Protein AF-A0A2A2F032-F1 (afdb_monomer_lite)

pLDDT: mean 91.7, std 11.76, range [48.34, 98.31]

Secondary structure (DSSP, 8-state):
-HHHHHHHHHHHHHHHHHHHHHHHHH-HHHHHHHHHHHHHHHHHHHHHHHHHHHHTT--

Sequence (59 aa):
MRDTLGSEGIAGVVVVLVGIGILAVHDPIVGAGVAILLAGLGLIAKGIADSVMRSFGLK

Foldseek 3Di:
DCVPCPPVNVVVVVVLVVVLVVVCVVPVVVSVVSVVVVVVVVVVVVVVVVVVCVVVVVD

Structure (mmCIF, N/CA/C/O backbone):
data_AF-A0A2A2F032-F1
#
_entry.id   AF-A0A2A2F032-F1
#
loop_
_atom_site.group_PDB
_atom_site.id
_atom_site.type_symbol
_atom_site.label_atom_id
_atom_site.label_alt_id
_atom_site.label_comp_id
_atom_site.label_asym_id
_atom_site.label_entity_id
_atom_site.label_seq_id
_atom_site.pdbx_PDB_ins_code
_atom_site.Cartn_x
_atom_site.Cartn_y
_atom_site.C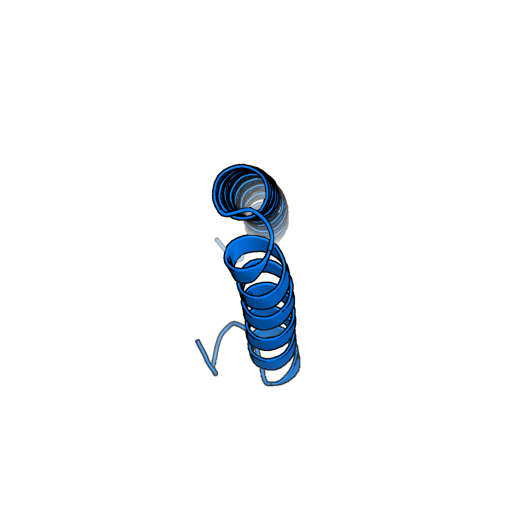artn_z
_atom_site.occupancy
_atom_site.B_iso_or_equiv
_atom_site.auth_seq_id
_atom_site.auth_comp_id
_atom_site.auth_asym_id
_atom_site.auth_atom_id
_atom_site.pdbx_PDB_model_num
ATOM 1 N N . MET A 1 1 ? -3.818 -11.282 8.727 1.00 52.09 1 MET A N 1
ATOM 2 C CA . MET A 1 1 ? -4.290 -10.659 7.464 1.00 52.09 1 MET A CA 1
ATOM 3 C C . MET A 1 1 ? -5.679 -11.148 7.071 1.00 52.09 1 MET A C 1
ATOM 5 O O . 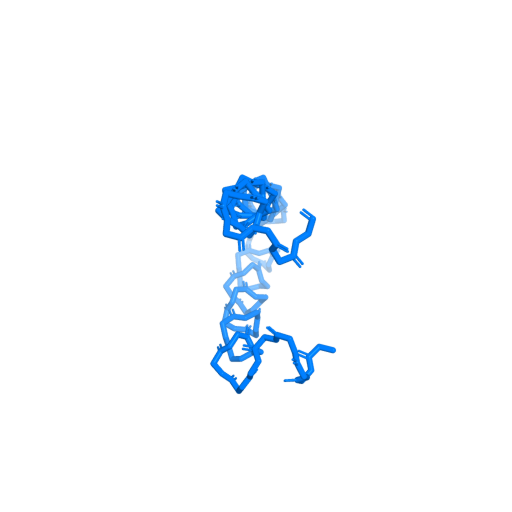MET A 1 1 ? -6.504 -10.297 6.781 1.00 52.09 1 MET A O 1
ATOM 9 N N . ARG A 1 2 ? -5.970 -12.463 7.098 1.00 48.34 2 ARG A N 1
ATOM 10 C CA . ARG A 1 2 ? -7.308 -13.001 6.761 1.00 48.34 2 ARG A CA 1
ATOM 11 C C . ARG A 1 2 ? -8.442 -12.400 7.603 1.00 48.34 2 ARG A C 1
ATOM 13 O O . ARG A 1 2 ? -9.439 -11.996 7.025 1.00 48.34 2 ARG A O 1
ATOM 20 N N . ASP A 1 3 ? -8.235 -12.220 8.906 1.00 56.12 3 ASP A N 1
ATOM 21 C CA . ASP A 1 3 ? -9.275 -11.691 9.808 1.00 56.12 3 ASP A CA 1
ATOM 22 C C . ASP A 1 3 ? -9.463 -10.161 9.739 1.00 56.12 3 ASP A C 1
ATOM 24 O O . ASP A 1 3 ? -10.336 -9.619 10.403 1.00 56.12 3 ASP A O 1
ATOM 28 N N . THR A 1 4 ? -8.642 -9.440 8.962 1.00 64.88 4 THR A N 1
ATOM 29 C CA . THR A 1 4 ? -8.649 -7.958 8.912 1.00 64.88 4 THR A CA 1
ATOM 30 C C . THR A 1 4 ? -8.850 -7.403 7.503 1.00 64.88 4 THR A C 1
ATOM 32 O O . THR A 1 4 ? -9.450 -6.349 7.347 1.00 64.88 4 THR A O 1
ATOM 35 N N . LEU A 1 5 ? -8.341 -8.090 6.474 1.00 67.75 5 LEU A N 1
ATOM 36 C CA . LEU A 1 5 ? -8.495 -7.696 5.068 1.00 67.75 5 LEU A CA 1
ATOM 37 C C . LEU A 1 5 ? -9.644 -8.439 4.368 1.00 67.75 5 LEU A C 1
ATOM 39 O O . LEU A 1 5 ? -10.054 -8.024 3.287 1.00 67.75 5 LEU A O 1
ATOM 43 N N . GLY A 1 6 ? -10.132 -9.544 4.941 1.00 83.88 6 GLY A N 1
ATOM 44 C CA . GLY A 1 6 ? -11.033 -10.457 4.241 1.00 83.88 6 GLY A CA 1
ATOM 45 C C . GLY A 1 6 ? -10.374 -11.111 3.020 1.00 83.88 6 GLY A C 1
ATOM 46 O O . GLY A 1 6 ? -9.174 -10.965 2.763 1.00 83.88 6 GLY A O 1
ATOM 47 N N . SER A 1 7 ? -11.163 -11.861 2.255 1.00 87.38 7 SER A N 1
ATOM 48 C CA . SER A 1 7 ? -10.742 -12.449 0.975 1.00 87.38 7 SER A CA 1
ATOM 49 C C . SER A 1 7 ? -10.391 -11.381 -0.059 1.00 87.38 7 SER A C 1
ATOM 51 O O . SER A 1 7 ? -9.392 -11.505 -0.768 1.00 87.38 7 SER A O 1
ATOM 53 N N . GLU A 1 8 ? -11.188 -10.318 -0.113 1.00 86.62 8 GLU A N 1
ATOM 54 C CA . GLU A 1 8 ? -11.081 -9.241 -1.090 1.00 86.62 8 GLU A CA 1
ATOM 55 C C . GLU A 1 8 ? -9.811 -8.419 -0.879 1.00 86.62 8 GLU A C 1
ATOM 57 O O . GLU A 1 8 ? -9.098 -8.138 -1.841 1.00 86.62 8 GLU A O 1
ATOM 62 N N . GLY A 1 9 ? -9.469 -8.078 0.368 1.00 87.56 9 GLY A N 1
ATOM 63 C CA . GLY A 1 9 ? -8.252 -7.321 0.641 1.00 87.56 9 GLY A CA 1
ATOM 64 C C . GLY A 1 9 ? -6.990 -8.124 0.324 1.00 87.56 9 GLY A C 1
ATOM 65 O O . GLY A 1 9 ? -6.031 -7.570 -0.207 1.00 87.56 9 GLY A O 1
ATOM 66 N N . ILE A 1 10 ? -6.992 -9.440 0.569 1.00 91.06 10 ILE A N 1
ATOM 67 C CA . ILE A 1 10 ? -5.871 -10.305 0.170 1.00 91.06 10 ILE A CA 1
ATOM 68 C C . ILE A 1 10 ? -5.755 -10.363 -1.355 1.00 91.06 10 ILE A C 1
ATOM 70 O O . ILE A 1 10 ? -4.656 -10.189 -1.879 1.00 91.06 10 ILE A O 1
ATOM 74 N N . ALA A 1 11 ? -6.870 -10.555 -2.067 1.00 93.81 11 ALA A N 1
ATOM 75 C CA . ALA A 1 11 ? -6.878 -10.535 -3.528 1.00 93.81 11 ALA A CA 1
ATOM 76 C C . ALA A 1 11 ? -6.353 -9.195 -4.074 1.00 93.81 11 ALA A C 1
ATO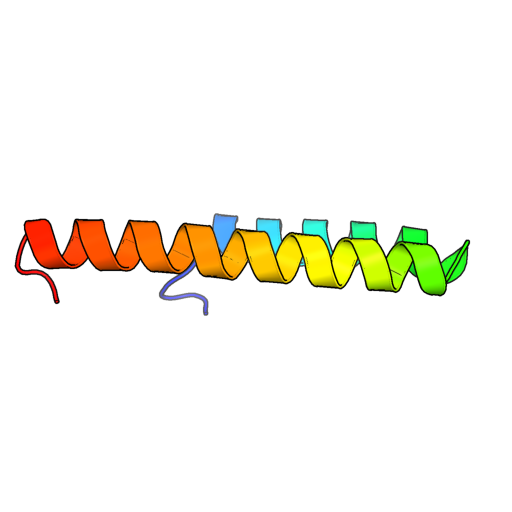M 78 O O . ALA A 1 11 ? -5.513 -9.186 -4.972 1.00 93.81 11 ALA A O 1
ATOM 79 N N . GLY A 1 12 ? -6.763 -8.073 -3.475 1.00 93.25 12 GLY A N 1
ATOM 80 C CA . GLY A 1 12 ? -6.272 -6.740 -3.825 1.00 93.25 12 GLY A CA 1
ATOM 81 C C . GLY A 1 12 ? -4.759 -6.590 -3.645 1.00 93.25 12 GLY A C 1
ATOM 82 O O . GLY A 1 12 ? -4.083 -6.103 -4.551 1.00 93.25 12 GLY A O 1
ATOM 83 N N . VAL A 1 13 ? -4.201 -7.067 -2.525 1.00 93.62 13 VAL A N 1
ATOM 84 C CA . VAL A 1 13 ? -2.742 -7.060 -2.298 1.00 93.62 13 VAL A CA 1
ATOM 85 C C . VAL A 1 13 ? -2.019 -7.894 -3.355 1.00 93.62 13 VAL A C 1
ATOM 87 O O . VAL A 1 13 ? -1.009 -7.447 -3.893 1.00 93.62 13 VAL A O 1
ATOM 90 N N . VAL A 1 14 ? -2.540 -9.075 -3.699 1.00 96.31 14 VAL A N 1
ATOM 91 C CA . VAL A 1 14 ? -1.946 -9.923 -4.744 1.00 96.31 14 VAL A CA 1
ATOM 92 C C . VAL A 1 14 ? -1.943 -9.207 -6.095 1.00 96.31 14 VAL A C 1
ATOM 94 O O . VAL A 1 14 ? -0.906 -9.168 -6.751 1.00 96.31 14 VAL A O 1
ATOM 97 N N . VAL A 1 15 ? -3.059 -8.588 -6.490 1.00 96.75 15 VAL A N 1
ATOM 98 C CA . VAL A 1 15 ? -3.155 -7.829 -7.750 1.00 96.75 15 VAL A CA 1
ATOM 99 C C . VAL A 1 15 ? -2.143 -6.682 -7.785 1.00 96.75 15 VAL A C 1
ATOM 101 O O . VAL A 1 15 ? -1.448 -6.505 -8.786 1.00 96.75 15 VAL A O 1
ATOM 104 N N . VAL A 1 16 ? -2.004 -5.942 -6.682 1.00 96.56 16 VAL A N 1
ATOM 105 C CA . VAL A 1 16 ? -1.006 -4.871 -6.556 1.00 96.56 16 VAL A CA 1
ATOM 106 C C . VAL A 1 16 ? 0.413 -5.408 -6.738 1.00 96.56 16 VAL A C 1
ATOM 108 O O . VAL A 1 16 ? 1.181 -4.855 -7.526 1.00 96.56 16 VAL A O 1
ATOM 111 N N . LEU A 1 17 ? 0.763 -6.497 -6.049 1.00 97.06 17 LEU A N 1
ATOM 112 C CA . LEU A 1 17 ? 2.101 -7.086 -6.135 1.00 97.06 17 LEU A CA 1
ATOM 113 C C . LEU A 1 17 ? 2.410 -7.613 -7.539 1.00 97.06 17 LEU A C 1
ATOM 115 O O . LEU A 1 17 ? 3.532 -7.443 -8.012 1.00 97.06 17 LEU A O 1
ATOM 119 N N . VAL A 1 18 ? 1.423 -8.191 -8.228 1.00 98.12 18 VAL A N 1
ATOM 120 C CA . VAL A 1 18 ? 1.567 -8.613 -9.630 1.00 98.12 18 VAL A CA 1
ATOM 121 C C . VAL A 1 18 ? 1.830 -7.409 -10.534 1.00 98.12 18 VAL A C 1
ATOM 123 O O . VAL A 1 18 ? 2.761 -7.452 -11.334 1.00 98.12 18 VAL A O 1
ATOM 126 N N . GLY A 1 19 ? 1.071 -6.319 -10.382 1.00 97.31 19 GLY A N 1
ATOM 127 C CA . GLY A 1 19 ? 1.272 -5.099 -11.169 1.00 97.31 19 GLY A CA 1
ATOM 128 C C . GLY A 1 19 ? 2.663 -4.489 -10.970 1.00 97.31 19 GLY A C 1
ATOM 129 O O . GLY A 1 19 ? 3.347 -4.179 -11.946 1.00 97.31 19 GLY A O 1
ATOM 130 N N . ILE A 1 20 ? 3.118 -4.389 -9.716 1.00 97.62 20 ILE A N 1
ATOM 131 C CA . ILE A 1 20 ? 4.478 -3.931 -9.392 1.00 97.62 20 ILE A CA 1
ATOM 132 C C . ILE A 1 20 ? 5.519 -4.882 -9.991 1.00 97.62 20 ILE A C 1
ATOM 134 O O . ILE A 1 20 ? 6.494 -4.418 -10.572 1.00 97.62 20 ILE A O 1
ATOM 138 N N . GLY A 1 21 ? 5.314 -6.197 -9.878 1.00 97.06 21 GLY A N 1
ATOM 139 C CA . GLY A 1 21 ? 6.235 -7.206 -10.398 1.00 97.06 21 GLY A CA 1
ATOM 140 C C . GLY A 1 21 ? 6.412 -7.120 -11.913 1.00 97.06 21 GLY A C 1
ATOM 141 O O . GLY A 1 21 ? 7.543 -7.109 -12.390 1.00 97.06 21 GLY A O 1
ATOM 142 N N . ILE A 1 22 ? 5.314 -6.979 -12.663 1.00 97.69 22 ILE A N 1
ATOM 143 C CA . ILE A 1 22 ? 5.357 -6.780 -14.121 1.00 97.69 22 ILE A CA 1
ATOM 144 C C . ILE A 1 22 ? 6.168 -5.525 -14.454 1.00 97.69 22 ILE A C 1
ATOM 146 O O . ILE A 1 22 ? 7.050 -5.563 -15.311 1.00 97.69 22 ILE A O 1
ATOM 150 N N . LEU A 1 23 ? 5.900 -4.421 -13.754 1.00 97.06 23 LEU A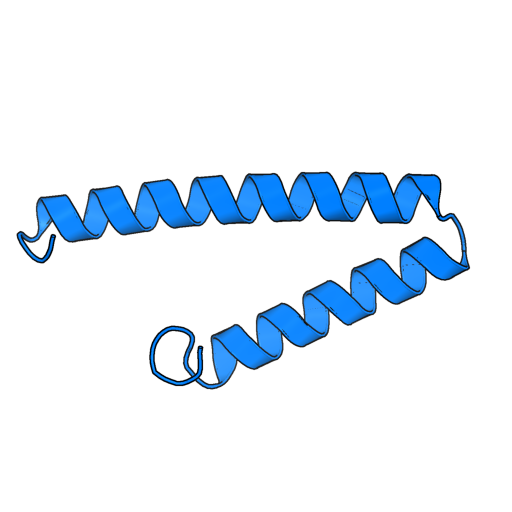 N 1
ATOM 151 C CA . LEU A 1 23 ? 6.574 -3.156 -14.020 1.00 97.06 23 LEU A CA 1
ATOM 152 C C . LEU A 1 23 ? 8.065 -3.225 -13.684 1.00 97.06 23 LEU A C 1
ATOM 154 O O . LEU A 1 23 ? 8.884 -2.787 -14.482 1.00 97.06 23 LEU A O 1
ATOM 158 N N . ALA A 1 24 ? 8.418 -3.838 -12.555 1.00 96.69 24 ALA A N 1
ATOM 159 C CA . ALA A 1 24 ? 9.795 -3.976 -12.097 1.00 96.69 24 ALA A CA 1
ATOM 160 C C . ALA A 1 24 ? 10.652 -4.880 -13.000 1.00 96.69 24 ALA A C 1
ATOM 162 O O . ALA A 1 24 ? 11.864 -4.688 -13.061 1.00 96.69 24 ALA A O 1
ATOM 163 N N . VAL A 1 25 ? 10.047 -5.844 -13.705 1.00 97.31 25 VAL A N 1
ATOM 164 C CA . VAL A 1 25 ? 10.750 -6.670 -14.706 1.00 97.31 25 VAL A CA 1
ATOM 165 C C . VAL A 1 25 ? 11.129 -5.849 -15.941 1.00 97.31 25 VAL A C 1
ATOM 167 O O . VAL A 1 25 ? 12.196 -6.071 -16.509 1.00 97.31 25 VAL A O 1
ATOM 170 N N . HIS A 1 26 ? 10.280 -4.905 -16.356 1.00 96.75 26 HIS A N 1
ATOM 171 C CA . HIS A 1 26 ? 10.549 -4.049 -17.514 1.00 96.75 26 HIS A CA 1
ATOM 172 C C . HIS A 1 26 ? 11.434 -2.848 -17.172 1.00 96.75 26 HIS A C 1
ATOM 174 O O . HIS A 1 26 ? 12.369 -2.546 -17.909 1.00 96.75 26 HIS A O 1
ATOM 180 N N . ASP A 1 27 ? 11.141 -2.177 -16.062 1.00 97.19 27 ASP A N 1
ATOM 181 C CA . ASP A 1 27 ? 11.906 -1.050 -15.546 1.00 97.19 27 ASP A CA 1
ATOM 182 C C . ASP A 1 27 ? 11.876 -1.072 -14.004 1.00 97.19 27 ASP A C 1
ATOM 184 O O . ASP A 1 27 ? 10.874 -0.692 -13.380 1.00 97.19 27 ASP A O 1
ATOM 188 N N . PRO A 1 28 ? 12.975 -1.504 -13.358 1.00 95.75 28 PRO A N 1
ATOM 189 C CA . PRO A 1 28 ? 13.055 -1.589 -11.904 1.00 95.75 28 PRO A CA 1
ATOM 190 C C . PRO A 1 28 ? 12.849 -0.249 -11.190 1.00 95.75 28 PRO A C 1
ATOM 192 O O . PRO A 1 28 ? 12.320 -0.226 -10.077 1.00 95.75 28 PRO A O 1
ATOM 195 N N . ILE A 1 29 ? 13.252 0.868 -11.806 1.00 97.88 29 ILE A N 1
ATOM 196 C CA . ILE A 1 29 ? 13.154 2.202 -11.202 1.00 97.88 29 ILE A CA 1
ATOM 197 C C . ILE A 1 29 ? 11.693 2.642 -11.188 1.00 97.88 29 ILE A C 1
ATOM 199 O O . ILE A 1 29 ? 11.191 3.095 -10.156 1.00 97.88 29 ILE A O 1
ATOM 203 N N . VAL A 1 30 ? 10.986 2.456 -12.306 1.00 97.19 30 VAL A N 1
ATOM 204 C CA . VAL A 1 30 ? 9.553 2.764 -12.386 1.00 97.19 30 VAL A CA 1
ATOM 205 C C . VAL A 1 30 ? 8.759 1.841 -11.457 1.00 97.19 30 VAL A C 1
ATOM 207 O O . VAL A 1 30 ? 7.904 2.319 -10.708 1.00 97.19 30 VAL A O 1
ATOM 210 N N . GLY A 1 31 ? 9.080 0.542 -11.429 1.00 97.69 31 GLY A N 1
ATOM 211 C CA . GLY A 1 31 ? 8.479 -0.422 -10.503 1.00 97.69 31 GLY A CA 1
ATOM 212 C C . GLY A 1 31 ? 8.626 -0.005 -9.037 1.00 97.69 31 GLY A C 1
ATOM 213 O O . GLY A 1 31 ? 7.642 0.014 -8.293 1.00 97.69 31 GLY A O 1
ATOM 214 N N . ALA A 1 32 ? 9.831 0.410 -8.633 1.00 97.44 32 ALA A N 1
ATOM 215 C CA . ALA A 1 32 ? 10.087 0.925 -7.291 1.00 97.44 32 ALA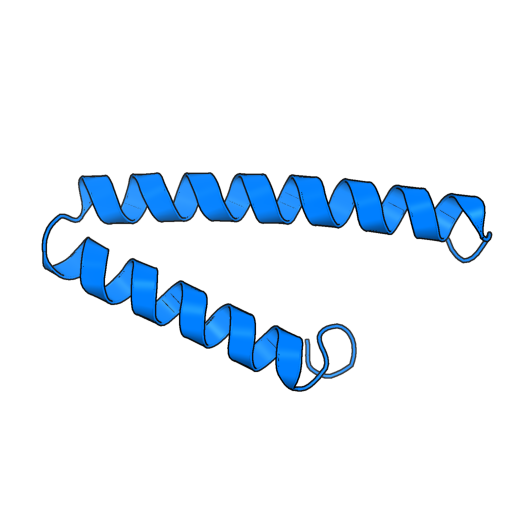 A CA 1
ATOM 216 C C . ALA A 1 32 ? 9.307 2.220 -7.004 1.00 97.44 32 ALA A C 1
ATOM 218 O O . ALA A 1 32 ? 8.703 2.348 -5.938 1.00 97.44 32 ALA A O 1
ATOM 219 N N . GLY A 1 33 ? 9.260 3.156 -7.958 1.00 98.19 33 GLY A N 1
ATOM 220 C CA . GLY A 1 33 ? 8.492 4.397 -7.826 1.00 98.19 33 GLY A CA 1
ATOM 221 C C . GLY A 1 33 ? 6.998 4.148 -7.600 1.00 98.19 33 GLY A C 1
ATOM 222 O O . GLY A 1 33 ? 6.398 4.729 -6.694 1.00 98.19 33 GLY A O 1
ATOM 223 N N . VAL A 1 34 ? 6.406 3.223 -8.361 1.00 97.62 34 VAL A N 1
ATOM 224 C CA . VAL A 1 34 ? 4.998 2.826 -8.193 1.00 97.62 34 VAL A CA 1
ATOM 225 C C . VAL A 1 34 ? 4.769 2.121 -6.857 1.00 97.62 34 VAL A C 1
ATOM 227 O O . VAL A 1 34 ? 3.776 2.403 -6.186 1.00 97.62 34 VAL A O 1
ATOM 230 N N . ALA A 1 35 ? 5.688 1.256 -6.423 1.00 97.62 35 ALA A N 1
ATOM 231 C CA . ALA A 1 35 ? 5.586 0.598 -5.122 1.00 97.62 35 ALA A CA 1
ATOM 232 C C . ALA A 1 35 ? 5.572 1.611 -3.963 1.00 97.62 35 ALA A C 1
ATOM 234 O O . ALA A 1 35 ? 4.742 1.503 -3.058 1.00 97.62 35 ALA A O 1
ATOM 235 N N . ILE A 1 36 ? 6.440 2.627 -4.017 1.00 98.31 36 ILE A N 1
ATOM 236 C CA . ILE A 1 36 ? 6.485 3.713 -3.026 1.00 98.31 36 ILE A CA 1
ATOM 237 C C . ILE A 1 36 ? 5.174 4.508 -3.036 1.00 98.31 36 ILE A C 1
ATOM 239 O O . ILE A 1 36 ? 4.609 4.779 -1.974 1.00 98.31 36 ILE A O 1
ATOM 243 N N . LEU A 1 37 ? 4.658 4.842 -4.223 1.00 98.06 37 LEU A N 1
ATOM 244 C CA . LEU A 1 37 ? 3.388 5.555 -4.373 1.00 98.06 37 LEU A CA 1
ATOM 245 C C . LEU A 1 37 ? 2.218 4.771 -3.757 1.00 98.06 37 LEU A C 1
ATOM 247 O O . LEU A 1 37 ? 1.442 5.328 -2.979 1.00 98.06 37 LEU A O 1
ATOM 251 N N . LEU A 1 38 ? 2.118 3.471 -4.045 1.00 97.50 38 LEU A N 1
ATOM 252 C CA . LEU A 1 38 ? 1.071 2.604 -3.497 1.00 97.50 38 LEU A CA 1
ATOM 253 C C . LEU A 1 38 ? 1.204 2.417 -1.982 1.00 97.50 38 LEU A C 1
ATOM 255 O O . LEU A 1 38 ? 0.192 2.407 -1.281 1.00 97.50 38 LEU A O 1
ATOM 259 N N . ALA A 1 39 ? 2.429 2.336 -1.456 1.00 97.00 39 ALA A N 1
ATOM 260 C CA . ALA A 1 39 ? 2.661 2.320 -0.014 1.00 97.00 39 ALA A CA 1
ATOM 261 C C . ALA A 1 39 ? 2.153 3.613 0.646 1.00 97.00 39 ALA A C 1
ATOM 263 O O . ALA A 1 39 ? 1.442 3.550 1.650 1.00 97.00 39 ALA A O 1
ATOM 264 N N . GLY A 1 40 ? 2.442 4.776 0.051 1.00 98.19 40 GLY A N 1
ATOM 265 C CA . GLY A 1 40 ? 1.923 6.068 0.506 1.00 98.19 40 GLY A CA 1
ATOM 266 C C . GLY A 1 40 ? 0.393 6.117 0.518 1.00 98.19 40 GLY A C 1
ATOM 267 O O . GLY A 1 40 ? -0.205 6.491 1.528 1.00 98.19 40 GLY A O 1
ATOM 268 N N . LEU A 1 41 ? -0.253 5.655 -0.557 1.00 97.81 41 LEU A N 1
ATOM 269 C CA . LEU A 1 41 ? -1.715 5.551 -0.625 1.00 97.81 41 LEU A CA 1
ATOM 270 C C . LEU A 1 41 ? -2.281 4.610 0.448 1.00 97.81 41 LEU A C 1
ATOM 272 O O . LEU A 1 41 ? -3.279 4.942 1.087 1.00 97.81 41 LEU A O 1
ATOM 276 N N . GLY A 1 42 ? -1.625 3.475 0.699 1.00 95.62 42 GLY A N 1
ATOM 277 C CA . GLY A 1 42 ? -2.004 2.549 1.767 1.00 95.62 42 GLY A CA 1
ATOM 278 C C . GLY A 1 42 ? -1.930 3.185 3.159 1.00 95.62 42 GLY A C 1
ATOM 279 O O . GLY A 1 42 ? -2.830 2.985 3.977 1.00 95.62 42 GLY A O 1
ATOM 280 N N . LEU A 1 43 ? -0.905 4.002 3.423 1.00 97.38 43 LEU A N 1
ATOM 281 C CA . LEU A 1 43 ? -0.785 4.756 4.675 1.00 97.38 43 LEU A CA 1
ATOM 282 C C . LEU A 1 43 ? -1.891 5.808 4.820 1.00 97.38 43 LEU A C 1
ATOM 284 O O . LEU A 1 43 ? -2.471 5.925 5.901 1.00 97.38 43 LEU A O 1
ATOM 288 N N . ILE A 1 44 ? -2.219 6.532 3.744 1.00 97.81 44 ILE A N 1
ATOM 289 C CA . ILE A 1 44 ? -3.321 7.507 3.733 1.00 97.81 44 ILE A CA 1
ATOM 290 C C . ILE A 1 44 ? -4.647 6.802 4.031 1.00 97.81 44 ILE A C 1
ATOM 292 O O . ILE A 1 44 ? -5.367 7.204 4.945 1.00 97.81 44 ILE A O 1
ATOM 296 N N . ALA A 1 45 ? -4.945 5.713 3.316 1.00 95.75 45 ALA A N 1
ATOM 297 C CA . ALA A 1 45 ? -6.160 4.928 3.519 1.00 95.75 45 ALA A CA 1
ATOM 298 C C . ALA A 1 45 ? -6.261 4.394 4.955 1.00 95.75 45 ALA A C 1
ATOM 300 O O . ALA A 1 45 ? -7.320 4.489 5.577 1.00 95.75 45 ALA A O 1
ATOM 301 N N . LYS A 1 46 ? -5.148 3.904 5.520 1.00 93.69 46 LYS A N 1
ATOM 302 C CA . LYS A 1 46 ? -5.082 3.488 6.925 1.00 93.69 46 LYS A CA 1
ATOM 303 C C . LYS A 1 46 ? -5.396 4.646 7.874 1.00 93.69 46 LYS A C 1
ATOM 305 O O . LYS A 1 46 ? -6.194 4.464 8.785 1.00 93.69 46 LYS A O 1
ATOM 310 N N . GLY A 1 47 ? -4.801 5.822 7.665 1.00 95.75 47 GLY A N 1
ATOM 311 C CA . GLY A 1 47 ? -5.051 7.000 8.502 1.00 95.75 47 GLY A CA 1
ATOM 312 C C . GLY A 1 47 ? -6.515 7.446 8.473 1.00 95.75 47 GLY A C 1
ATOM 313 O O . GLY A 1 47 ? -7.081 7.785 9.516 1.00 95.75 47 GLY A O 1
ATOM 314 N N . ILE A 1 48 ? -7.153 7.375 7.301 1.00 96.69 48 ILE A N 1
ATOM 315 C CA . ILE A 1 48 ? -8.590 7.634 7.143 1.00 96.69 48 ILE A CA 1
ATOM 316 C C . ILE A 1 48 ? -9.401 6.592 7.919 1.00 96.69 48 ILE A C 1
ATOM 318 O O . ILE A 1 48 ? -10.241 6.964 8.736 1.00 96.69 48 ILE A O 1
ATOM 322 N N . ALA A 1 49 ? -9.122 5.300 7.725 1.00 94.31 49 ALA A N 1
ATOM 323 C CA . ALA A 1 49 ? -9.823 4.225 8.424 1.00 94.31 49 ALA A CA 1
ATOM 324 C C . ALA A 1 49 ? -9.672 4.333 9.951 1.00 94.31 49 ALA A C 1
ATOM 326 O O . ALA A 1 49 ? -10.653 4.195 10.679 1.00 94.31 49 ALA A O 1
ATOM 327 N N . ASP A 1 50 ? -8.467 4.632 10.444 1.00 94.88 50 ASP A N 1
ATOM 328 C CA . ASP A 1 50 ? -8.195 4.853 11.867 1.00 94.88 50 ASP A CA 1
ATOM 329 C C . ASP A 1 50 ? -8.974 6.054 12.418 1.00 94.88 50 ASP A C 1
ATOM 331 O O . ASP A 1 50 ? -9.537 5.972 13.511 1.00 94.88 50 ASP A O 1
ATOM 335 N N . SER A 1 51 ? -9.064 7.144 11.652 1.00 95.31 51 SER A N 1
ATOM 336 C CA . SER A 1 51 ? -9.846 8.330 12.030 1.00 95.31 51 SER A CA 1
ATOM 337 C C . SER A 1 51 ? -11.343 8.022 12.109 1.00 95.31 51 SER A C 1
ATOM 339 O O . SER A 1 51 ? -12.007 8.418 13.067 1.00 95.31 51 SER A O 1
ATOM 341 N N 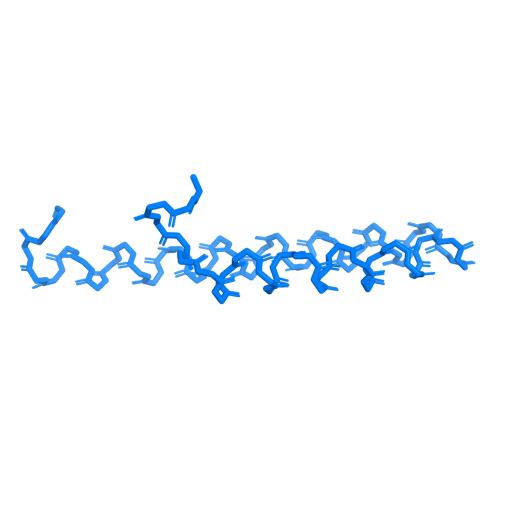. VAL A 1 52 ? -11.865 7.258 11.145 1.00 95.81 52 VAL A N 1
ATOM 342 C CA . VAL A 1 52 ? -13.262 6.808 11.139 1.00 95.81 52 VAL A CA 1
ATOM 343 C C . VAL A 1 52 ? -13.537 5.888 12.330 1.00 95.81 52 VAL A C 1
ATOM 345 O O . VAL A 1 52 ? -14.477 6.137 13.079 1.00 95.81 52 VAL A O 1
ATOM 348 N N . MET A 1 53 ? -12.697 4.880 12.581 1.00 95.00 53 MET A N 1
ATOM 349 C CA . MET A 1 53 ? -12.868 3.980 13.732 1.00 95.00 53 MET A CA 1
ATOM 350 C C . MET A 1 53 ? -12.883 4.735 15.069 1.00 95.00 53 MET A C 1
ATOM 352 O O . MET A 1 53 ? -13.725 4.440 15.917 1.00 95.00 53 MET A O 1
ATOM 356 N N . ARG A 1 54 ? -12.021 5.750 15.235 1.00 94.75 54 ARG A N 1
ATOM 357 C CA . ARG A 1 54 ? -12.030 6.630 16.418 1.00 94.75 54 ARG A CA 1
ATOM 358 C C . ARG A 1 54 ? -13.328 7.423 16.553 1.00 94.75 54 ARG A C 1
ATOM 360 O O . ARG A 1 54 ? -13.855 7.530 17.653 1.00 94.75 54 ARG A O 1
ATOM 367 N N . SER A 1 55 ? -13.877 7.943 15.451 1.00 95.50 55 SER A N 1
ATOM 368 C CA . SER A 1 55 ? -15.153 8.681 15.488 1.00 95.50 55 SER A CA 1
ATOM 369 C C . SER A 1 55 ? -16.338 7.828 15.954 1.00 95.50 55 SER A C 1
ATOM 371 O O . SER A 1 55 ? -17.286 8.357 16.527 1.00 95.50 55 SER A O 1
ATOM 373 N N . PHE A 1 56 ? -16.254 6.508 15.770 1.00 94.81 56 PHE A N 1
ATOM 374 C CA . PHE A 1 56 ? -17.252 5.544 16.233 1.00 94.81 56 PHE A CA 1
ATOM 375 C C . PHE A 1 56 ? -16.920 4.912 17.597 1.00 94.81 56 PHE A C 1
ATOM 377 O O . PHE A 1 56 ? -17.629 4.007 18.029 1.00 94.81 56 PHE A O 1
ATOM 384 N N . GLY A 1 57 ? -15.855 5.351 18.281 1.00 93.88 57 GLY A N 1
ATOM 385 C CA . GLY A 1 57 ? -15.438 4.792 19.575 1.00 93.88 57 GLY A CA 1
ATOM 386 C C . GLY A 1 57 ? -14.939 3.343 19.505 1.00 93.88 57 GLY A C 1
ATOM 387 O O . GLY A 1 57 ? -14.859 2.669 20.528 1.00 93.88 57 GLY A O 1
ATOM 388 N N . LEU A 1 58 ? -14.612 2.854 18.304 1.00 88.75 58 LEU A N 1
ATOM 389 C CA . LEU A 1 58 ? -14.093 1.501 18.066 1.00 88.75 58 LEU A CA 1
ATOM 390 C C . LEU A 1 58 ? -12.573 1.408 18.303 1.00 88.75 58 LEU A C 1
ATOM 392 O O . LEU A 1 58 ? -12.003 0.319 18.220 1.00 88.75 58 LEU A O 1
ATOM 396 N N . LYS A 1 59 ? -11.917 2.549 18.550 1.00 62.31 59 LYS A N 1
ATOM 397 C CA . LYS A 1 59 ? -10.475 2.710 18.765 1.00 62.31 59 LYS A CA 1
ATOM 398 C C . LYS A 1 59 ? -10.169 3.913 19.641 1.00 62.31 59 LYS A C 1
ATOM 400 O O . LYS A 1 59 ? -10.865 4.938 19.471 1.00 62.31 59 LYS A O 1
#

InterPro domains:
  IPR055893 Protein of unknown function DUF7470 [PF24282] (1-58)

Radius of gyration: 14.41 Å; chains: 1; bounding box: 30×22×37 Å

Organism: NCBI:txid2032630